Protein AF-A0A527ZIJ2-F1 (afdb_monomer_lite)

pLDDT: mean 79.61, std 9.66, range [43.69, 95.69]

Secondary structure (DSSP, 8-state):
--HHHHHHHHHHHHHHHHH--SHHHHHHHHHHHHHHHHHTT--EEEEEEEETTEEEEEEEE-TTSS-HHHHHHHHHHHHHHHHHHHHHHHHHHHHHHHHHHT-EEEEEEEE-SS---PPPHHHHS-TTS-SEEEEEEEE---SSTT--S-HHHHHHHHHHHHHHHHHHHHTT--

Structure (mmCIF, N/CA/C/O backbone):
data_AF-A0A527ZIJ2-F1
#
_entry.id   AF-A0A527ZIJ2-F1
#
loop_
_atom_site.group_PDB
_atom_site.id
_atom_site.type_symbol
_atom_site.label_atom_id
_atom_site.label_alt_id
_atom_site.label_comp_id
_atom_site.label_asym_id
_atom_site.label_entity_id
_atom_site.label_seq_id
_atom_site.pdbx_PDB_ins_code
_atom_site.Cartn_x
_atom_site.Cartn_y
_atom_site.Cartn_z
_atom_site.occupancy
_atom_site.B_iso_or_equiv
_atom_site.auth_seq_id
_atom_site.auth_comp_id
_atom_site.auth_asym_id
_atom_site.auth_atom_id
_atom_site.pdbx_PDB_model_num
ATOM 1 N N . MET A 1 1 ? 15.509 -16.795 1.815 1.00 54.50 1 MET A N 1
ATOM 2 C CA . MET A 1 1 ? 14.423 -15.844 1.490 1.00 54.50 1 MET A CA 1
ATOM 3 C C . MET A 1 1 ? 13.131 -16.647 1.429 1.00 54.50 1 MET A C 1
ATOM 5 O O . MET A 1 1 ? 13.123 -17.661 0.745 1.00 54.50 1 MET A O 1
ATOM 9 N N . ARG A 1 2 ? 12.112 -16.315 2.232 1.00 75.00 2 ARG A N 1
ATOM 10 C CA . ARG A 1 2 ? 10.859 -17.092 2.302 1.00 75.00 2 ARG A CA 1
ATOM 11 C C . ARG A 1 2 ? 9.995 -16.796 1.076 1.00 75.00 2 ARG A C 1
ATOM 13 O O . ARG A 1 2 ? 9.723 -15.630 0.799 1.00 75.00 2 ARG A O 1
ATOM 20 N N . TRP A 1 3 ? 9.566 -17.838 0.371 1.00 78.69 3 TRP A N 1
ATOM 21 C CA . TRP A 1 3 ? 8.738 -17.728 -0.834 1.00 78.69 3 TRP A CA 1
ATOM 22 C C . TRP A 1 3 ? 7.401 -17.017 -0.571 1.00 78.69 3 TRP A C 1
ATOM 24 O O . TRP A 1 3 ? 6.990 -16.200 -1.388 1.00 78.69 3 TRP A O 1
ATOM 34 N N . ASP A 1 4 ? 6.809 -17.192 0.615 1.00 85.69 4 ASP A N 1
ATOM 35 C CA . ASP A 1 4 ? 5.578 -16.494 1.028 1.00 85.69 4 ASP A CA 1
ATOM 36 C C . ASP A 1 4 ? 5.740 -14.967 1.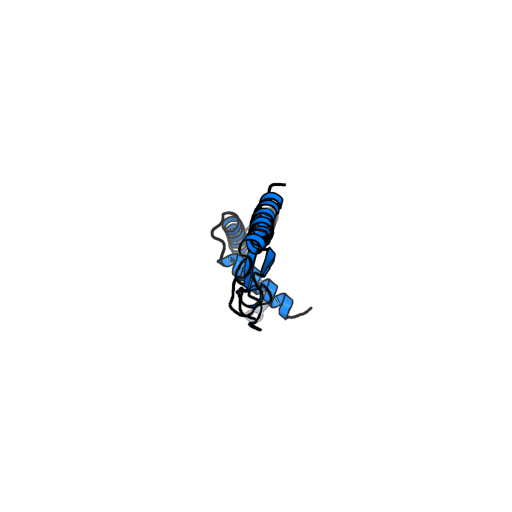052 1.00 85.69 4 ASP A C 1
ATOM 38 O O . ASP A 1 4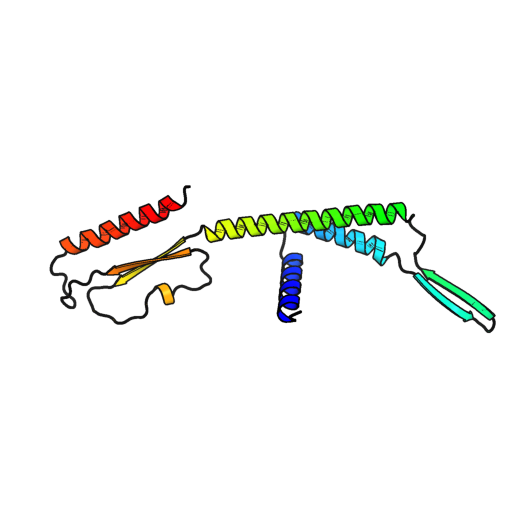 ? 4.813 -14.220 0.750 1.00 85.69 4 ASP A O 1
ATOM 42 N N . THR A 1 5 ? 6.930 -14.481 1.418 1.00 81.44 5 THR A N 1
ATOM 43 C CA . THR A 1 5 ? 7.216 -13.043 1.464 1.00 81.44 5 THR A CA 1
ATOM 44 C C . THR A 1 5 ? 7.318 -12.470 0.056 1.00 81.44 5 THR A C 1
ATOM 46 O O . THR A 1 5 ? 6.840 -11.369 -0.195 1.00 81.44 5 THR A O 1
ATOM 49 N N . VAL A 1 6 ? 7.910 -13.223 -0.871 1.00 81.38 6 VAL A N 1
ATOM 50 C CA . VAL A 1 6 ? 8.038 -12.813 -2.273 1.00 81.38 6 VAL A CA 1
ATOM 51 C C . VAL A 1 6 ? 6.670 -12.797 -2.950 1.00 81.38 6 VAL A C 1
ATOM 53 O O . VAL A 1 6 ? 6.336 -11.807 -3.594 1.00 81.38 6 VAL A O 1
ATOM 56 N N . ASP A 1 7 ? 5.850 -13.830 -2.740 1.00 85.06 7 ASP A N 1
ATOM 57 C CA . ASP A 1 7 ? 4.486 -13.889 -3.275 1.00 85.06 7 ASP A CA 1
ATOM 58 C C . ASP A 1 7 ? 3.612 -12.750 -2.734 1.00 85.06 7 ASP A C 1
ATOM 60 O O . ASP A 1 7 ? 2.970 -12.034 -3.503 1.00 85.06 7 ASP A O 1
ATOM 64 N N . PHE A 1 8 ? 3.670 -12.486 -1.424 1.00 84.44 8 PHE A N 1
ATOM 65 C CA . PHE A 1 8 ? 2.964 -11.356 -0.822 1.00 84.44 8 PHE A CA 1
ATOM 66 C C . PHE A 1 8 ? 3.390 -10.017 -1.434 1.00 84.44 8 PHE A C 1
ATOM 68 O O . PHE A 1 8 ? 2.534 -9.185 -1.743 1.00 84.44 8 PHE A O 1
ATOM 75 N N . VAL A 1 9 ? 4.693 -9.805 -1.638 1.00 83.25 9 VAL A N 1
ATOM 76 C CA . VAL A 1 9 ? 5.221 -8.575 -2.244 1.00 83.25 9 VAL A CA 1
ATOM 77 C C . VAL A 1 9 ? 4.774 -8.449 -3.699 1.00 83.25 9 VAL A C 1
ATOM 79 O O . VAL A 1 9 ? 4.281 -7.389 -4.076 1.00 83.25 9 VAL A O 1
ATOM 82 N N . ILE A 1 10 ? 4.868 -9.513 -4.501 1.00 83.81 10 ILE A N 1
ATOM 83 C CA . ILE A 1 10 ? 4.453 -9.509 -5.913 1.00 83.81 10 ILE A CA 1
ATOM 84 C C . ILE A 1 10 ? 2.949 -9.276 -6.030 1.00 83.81 10 ILE A C 1
ATOM 86 O O . ILE A 1 10 ? 2.517 -8.422 -6.801 1.00 83.81 10 ILE A O 1
ATOM 90 N N . ARG A 1 11 ? 2.136 -9.986 -5.247 1.00 81.38 11 ARG A N 1
ATOM 91 C CA . ARG A 1 11 ? 0.677 -9.855 -5.274 1.00 81.38 11 ARG A CA 1
ATOM 92 C C . ARG A 1 11 ? 0.224 -8.486 -4.780 1.00 81.38 11 ARG A C 1
ATOM 94 O O . ARG A 1 11 ? -0.693 -7.904 -5.359 1.00 81.38 11 ARG A O 1
ATOM 101 N N . SER A 1 12 ? 0.889 -7.943 -3.761 1.00 77.75 12 SER A N 1
ATOM 102 C CA . SER A 1 12 ? 0.638 -6.582 -3.278 1.00 77.75 12 SER A CA 1
ATOM 103 C C . SER A 1 12 ? 1.052 -5.536 -4.310 1.00 77.75 12 SER A C 1
ATOM 105 O O . SER A 1 12 ? 0.298 -4.597 -4.546 1.00 77.75 12 SER A O 1
ATOM 107 N N . ALA A 1 13 ? 2.195 -5.718 -4.976 1.00 76.06 13 ALA A N 1
ATOM 108 C CA . ALA A 1 13 ? 2.679 -4.825 -6.025 1.00 76.06 13 ALA A CA 1
ATOM 109 C C . ALA A 1 13 ? 1.783 -4.863 -7.271 1.00 76.06 13 ALA A C 1
ATOM 111 O O . ALA A 1 13 ? 1.396 -3.815 -7.781 1.00 76.06 13 ALA A O 1
ATOM 112 N N . ALA A 1 14 ? 1.384 -6.052 -7.725 1.00 75.88 14 ALA A N 1
ATOM 113 C CA . ALA A 1 14 ? 0.463 -6.228 -8.842 1.00 75.88 14 ALA A CA 1
ATOM 114 C C . ALA A 1 14 ? -0.922 -5.663 -8.502 1.00 75.88 14 ALA A C 1
ATOM 116 O O . ALA A 1 14 ? -1.478 -4.866 -9.257 1.00 75.88 14 ALA A O 1
ATOM 117 N N . GLY A 1 15 ? -1.458 -6.001 -7.326 1.00 70.88 15 GLY A N 1
ATOM 118 C CA . GLY A 1 15 ? -2.713 -5.442 -6.834 1.00 70.88 15 GLY A CA 1
ATOM 119 C C . GLY A 1 15 ? -2.662 -3.917 -6.751 1.00 70.88 15 GLY A C 1
ATOM 120 O O . GLY A 1 15 ? -3.607 -3.248 -7.153 1.00 70.88 15 GLY A O 1
ATOM 121 N N . TRP A 1 16 ? -1.548 -3.347 -6.301 1.00 64.94 16 TRP A N 1
ATOM 122 C CA . TRP A 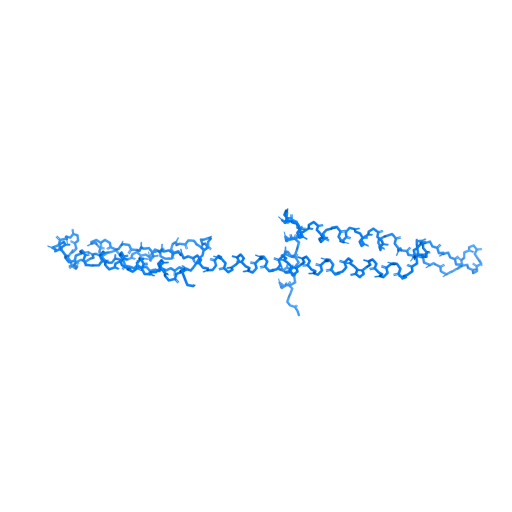1 16 ? -1.328 -1.904 -6.297 1.00 64.94 16 TRP A CA 1
ATOM 123 C C . TRP A 1 16 ? -1.300 -1.312 -7.716 1.00 64.94 16 TRP A C 1
ATOM 125 O O . TRP A 1 16 ? -2.008 -0.337 -7.979 1.00 64.94 16 TRP A O 1
ATOM 135 N N . PHE A 1 17 ? -0.568 -1.940 -8.639 1.00 63.72 17 PHE A N 1
ATOM 136 C CA . PHE A 1 17 ? -0.404 -1.487 -10.022 1.00 63.72 17 PHE A CA 1
ATOM 137 C C . PHE A 1 17 ? -1.733 -1.453 -10.797 1.00 63.72 17 PHE A C 1
ATOM 139 O O . PHE A 1 17 ? -1.970 -0.531 -11.578 1.00 63.72 17 PHE A O 1
ATOM 146 N N . PHE A 1 18 ? -2.629 -2.416 -10.552 1.00 62.69 18 PHE A N 1
ATOM 147 C CA . PHE A 1 18 ? -3.913 -2.514 -11.258 1.00 62.69 18 PHE A CA 1
ATOM 148 C C . PHE A 1 18 ? -5.104 -1.866 -10.527 1.00 62.69 18 PHE A C 1
ATOM 150 O O . PHE A 1 18 ? -6.126 -1.608 -11.161 1.00 62.69 18 PHE A O 1
ATOM 157 N N . ARG A 1 19 ? -5.009 -1.571 -9.219 1.00 59.72 19 ARG A N 1
ATOM 158 C CA . ARG A 1 19 ? -6.140 -1.050 -8.416 1.00 59.72 19 ARG A CA 1
ATOM 159 C C . ARG A 1 19 ? -6.224 0.478 -8.350 1.00 59.72 19 ARG A C 1
ATOM 161 O O . ARG A 1 19 ? -7.294 1.013 -8.065 1.00 59.72 19 ARG A O 1
ATOM 168 N N . ALA A 1 20 ? -5.128 1.202 -8.569 1.00 54.00 20 ALA A N 1
ATOM 169 C CA . ALA A 1 20 ? -5.095 2.647 -8.345 1.00 54.00 20 ALA A CA 1
ATOM 170 C C . ALA A 1 20 ? -5.583 3.452 -9.569 1.00 54.00 20 ALA A C 1
ATOM 172 O O . ALA A 1 20 ? -4.955 3.435 -10.625 1.00 54.00 20 ALA A O 1
ATOM 173 N N . ARG A 1 21 ? -6.671 4.217 -9.395 1.00 60.44 21 ARG A N 1
ATOM 174 C CA . ARG A 1 21 ? -7.188 5.239 -10.338 1.00 60.44 21 ARG A CA 1
ATOM 175 C C . ARG A 1 21 ? -6.565 6.634 -10.138 1.00 60.44 21 ARG A C 1
ATOM 177 O O . ARG A 1 21 ? -7.037 7.605 -10.720 1.00 60.44 21 ARG A O 1
ATOM 184 N N . ASN A 1 22 ? -5.541 6.738 -9.300 1.00 70.38 22 ASN A N 1
ATOM 185 C CA . ASN A 1 22 ? -4.991 8.009 -8.840 1.00 70.38 22 ASN A CA 1
ATOM 186 C C . ASN A 1 22 ? -3.843 8.499 -9.739 1.00 70.38 22 ASN A C 1
ATOM 188 O O . ASN A 1 22 ? -3.255 7.722 -10.488 1.00 70.38 22 ASN A O 1
ATOM 192 N N . ALA A 1 23 ? -3.497 9.784 -9.649 1.00 75.75 23 ALA A N 1
ATOM 193 C CA . ALA A 1 23 ? -2.455 10.395 -10.477 1.00 75.75 23 ALA A CA 1
ATOM 194 C C . ALA A 1 23 ? -1.088 9.688 -10.353 1.00 75.75 23 ALA A C 1
ATOM 196 O O . ALA A 1 23 ? -0.379 9.557 -11.351 1.00 75.75 23 ALA A O 1
ATOM 197 N N . GLU A 1 24 ? -0.736 9.161 -9.173 1.00 83.12 24 GLU A N 1
ATOM 198 C CA . GLU A 1 24 ? 0.538 8.464 -8.971 1.00 83.12 24 GLU A CA 1
ATOM 199 C C . GLU A 1 24 ? 0.684 7.191 -9.824 1.00 83.12 24 GLU A C 1
ATOM 201 O O . GLU A 1 24 ? 1.767 6.917 -10.342 1.00 83.12 24 GLU A O 1
ATOM 206 N N . SER A 1 25 ? -0.400 6.436 -10.038 1.00 80.75 25 SER A N 1
ATOM 207 C CA . SER A 1 25 ? -0.343 5.213 -10.845 1.00 80.75 25 SER A CA 1
ATOM 208 C C . SER A 1 25 ? -0.258 5.524 -12.335 1.00 80.75 25 SER A C 1
ATOM 210 O O . SER A 1 25 ? 0.412 4.799 -13.067 1.00 80.75 25 SER A O 1
ATOM 212 N N . TRP A 1 26 ? -0.866 6.622 -12.793 1.00 85.19 26 TRP A N 1
ATOM 213 C CA . TRP A 1 26 ? -0.722 7.097 -14.171 1.00 85.19 26 TRP A CA 1
ATOM 214 C C . TRP A 1 26 ? 0.717 7.497 -14.493 1.00 85.19 26 TRP A C 1
ATOM 216 O O . TRP A 1 26 ? 1.233 7.092 -15.533 1.00 85.19 26 TRP A O 1
ATOM 226 N N . ILE A 1 27 ? 1.385 8.219 -13.588 1.00 88.31 27 ILE A N 1
ATOM 227 C CA . ILE A 1 27 ? 2.794 8.608 -13.751 1.00 88.31 27 ILE A CA 1
ATOM 228 C C . ILE A 1 27 ? 3.688 7.365 -13.809 1.00 88.31 27 ILE A C 1
ATOM 230 O O . ILE A 1 27 ? 4.510 7.241 -14.717 1.00 88.31 27 ILE A O 1
ATOM 234 N N . PHE A 1 28 ? 3.491 6.415 -12.889 1.00 89.12 28 PHE A N 1
ATOM 235 C CA . PHE A 1 28 ? 4.257 5.169 -12.866 1.00 89.12 28 PHE A CA 1
ATOM 236 C C . PHE A 1 28 ? 4.061 4.357 -14.156 1.00 89.12 28 PHE A C 1
ATOM 238 O O . PHE A 1 28 ? 5.029 3.947 -14.792 1.00 89.12 28 PHE A O 1
ATOM 245 N N . ARG A 1 29 ? 2.809 4.168 -14.591 1.00 86.69 29 ARG A N 1
ATOM 246 C CA . ARG A 1 29 ? 2.480 3.417 -15.815 1.00 86.69 29 ARG A CA 1
ATOM 247 C C . ARG A 1 29 ? 3.011 4.101 -17.070 1.00 86.69 29 ARG A C 1
ATOM 249 O O . ARG A 1 29 ? 3.495 3.410 -17.959 1.00 86.69 29 ARG A O 1
ATOM 256 N N . GLY A 1 30 ? 2.954 5.431 -17.128 1.00 89.88 30 GLY A N 1
ATOM 257 C CA . GLY A 1 30 ? 3.542 6.214 -18.213 1.00 89.88 30 GLY A CA 1
ATOM 258 C C . GLY A 1 30 ? 5.054 6.014 -18.304 1.00 89.88 30 GLY A C 1
ATOM 259 O O . GLY A 1 30 ? 5.560 5.696 -19.375 1.00 89.88 30 GLY A O 1
ATOM 260 N N . ALA A 1 31 ? 5.763 6.102 -17.175 1.00 91.25 31 ALA A N 1
ATOM 261 C CA . ALA A 1 31 ? 7.206 5.868 -17.126 1.00 91.25 31 ALA A CA 1
ATOM 262 C C . ALA A 1 31 ? 7.580 4.434 -17.547 1.00 91.25 31 ALA A C 1
ATOM 264 O O . ALA A 1 31 ? 8.506 4.244 -18.334 1.00 91.25 31 ALA A O 1
ATOM 265 N N . VAL A 1 32 ? 6.825 3.427 -17.092 1.00 90.62 32 VAL A N 1
ATOM 266 C CA . VAL A 1 32 ? 7.016 2.029 -17.514 1.00 90.62 32 VAL A CA 1
ATOM 267 C C . VAL A 1 32 ? 6.772 1.863 -19.015 1.00 90.62 32 VAL A C 1
ATOM 269 O O . VAL A 1 32 ? 7.578 1.232 -19.692 1.00 90.62 32 VAL A O 1
ATOM 272 N N . ALA A 1 33 ? 5.700 2.443 -19.560 1.00 90.00 33 ALA A N 1
ATOM 273 C CA . ALA A 1 33 ? 5.395 2.355 -20.987 1.00 90.00 33 ALA A CA 1
ATOM 274 C C . ALA A 1 33 ? 6.496 2.989 -21.852 1.00 90.00 33 ALA A C 1
ATOM 276 O O . ALA A 1 33 ? 6.892 2.404 -22.857 1.00 90.00 33 ALA A O 1
ATOM 277 N N . VAL A 1 34 ? 7.031 4.142 -21.435 1.00 89.25 34 VAL A N 1
ATOM 278 C CA . VAL A 1 34 ? 8.157 4.805 -22.111 1.00 89.25 34 VAL A CA 1
ATOM 279 C C . VAL A 1 34 ? 9.417 3.940 -22.059 1.00 89.25 34 VAL A C 1
ATOM 281 O O . VAL A 1 34 ? 10.070 3.758 -23.084 1.00 89.25 34 VAL A O 1
ATOM 284 N N . LEU A 1 35 ? 9.738 3.348 -20.904 1.00 88.50 35 LEU A N 1
ATOM 285 C CA . LEU A 1 35 ? 10.886 2.444 -20.779 1.00 88.50 35 LEU A CA 1
ATOM 286 C C . LEU A 1 35 ? 10.738 1.196 -21.652 1.00 88.50 35 LEU A C 1
ATOM 288 O O . LEU A 1 35 ? 11.704 0.799 -22.296 1.00 88.50 35 LEU A O 1
ATOM 292 N N . ILE A 1 36 ? 9.544 0.604 -21.715 1.00 85.94 36 ILE A N 1
ATOM 293 C CA . ILE A 1 36 ? 9.266 -0.536 -22.597 1.00 85.94 36 ILE A CA 1
ATOM 294 C C . ILE A 1 36 ? 9.394 -0.119 -24.063 1.00 85.94 36 ILE A C 1
ATOM 296 O O . ILE A 1 36 ? 9.991 -0.851 -24.840 1.00 85.94 36 ILE A O 1
ATOM 300 N N . ALA A 1 37 ? 8.876 1.045 -24.454 1.00 83.81 37 ALA A N 1
ATOM 301 C CA . ALA A 1 37 ? 8.975 1.513 -25.834 1.00 83.81 37 ALA A CA 1
ATOM 302 C C . ALA A 1 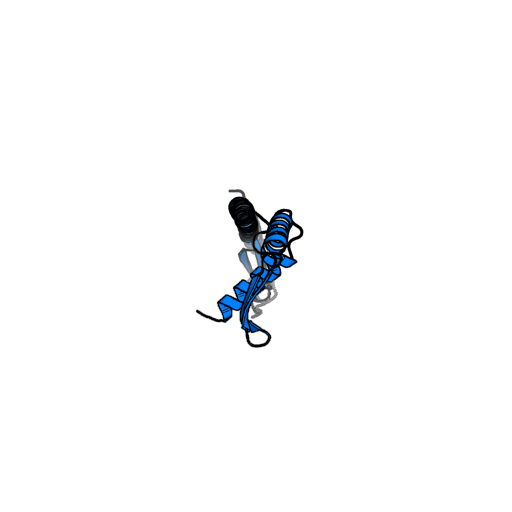37 ? 10.432 1.740 -26.260 1.00 83.81 37 ALA A C 1
ATOM 304 O O . ALA A 1 37 ? 10.803 1.405 -27.379 1.00 83.81 37 ALA A O 1
ATOM 305 N N . ILE A 1 38 ? 11.260 2.278 -25.365 1.00 79.94 38 ILE A N 1
ATOM 306 C CA . ILE A 1 38 ? 12.646 2.642 -25.665 1.00 79.94 38 ILE A CA 1
ATOM 307 C C . ILE A 1 38 ? 13.593 1.437 -25.561 1.00 79.94 38 ILE A C 1
ATOM 309 O O . ILE A 1 38 ? 14.397 1.222 -26.461 1.00 79.94 38 ILE A O 1
ATOM 313 N N . HIS A 1 39 ? 13.495 0.625 -24.503 1.00 79.38 39 HIS A N 1
ATOM 314 C CA . HIS A 1 39 ? 14.363 -0.548 -24.308 1.00 79.38 39 HIS A CA 1
ATOM 315 C C . HIS A 1 39 ? 13.826 -1.809 -24.983 1.00 79.38 39 HIS A C 1
ATOM 317 O O . HIS A 1 39 ? 14.597 -2.619 -25.484 1.00 79.38 39 HIS A O 1
ATOM 323 N N . GLY A 1 40 ? 12.505 -1.976 -25.053 1.00 70.25 40 GLY A N 1
ATOM 324 C CA . GLY A 1 40 ? 11.876 -3.086 -25.776 1.00 70.25 40 GLY A CA 1
ATOM 325 C C . GLY A 1 40 ? 12.045 -2.976 -27.290 1.00 70.25 40 GLY A C 1
ATOM 326 O O . GLY A 1 40 ? 12.020 -3.991 -27.979 1.00 70.25 40 GLY A O 1
ATOM 327 N N . ALA A 1 41 ? 12.288 -1.765 -27.801 1.00 63.66 41 ALA A N 1
ATOM 328 C CA . ALA A 1 41 ? 12.713 -1.522 -29.172 1.00 63.66 41 ALA A CA 1
ATOM 329 C C . ALA A 1 41 ? 14.233 -1.360 -29.302 1.00 63.66 41 ALA A C 1
ATOM 331 O O . ALA A 1 41 ? 14.657 -0.832 -30.318 1.00 63.66 41 ALA A O 1
ATOM 332 N N . ASN A 1 42 ? 15.055 -1.777 -28.329 1.00 63.88 42 ASN A N 1
ATOM 333 C CA . ASN A 1 42 ? 16.524 -1.732 -28.386 1.00 63.88 42 ASN A CA 1
ATOM 334 C C . ASN A 1 42 ? 17.116 -3.128 -28.131 1.00 63.88 42 ASN A C 1
ATOM 336 O O . ASN A 1 42 ? 17.768 -3.377 -27.118 1.00 63.88 42 ASN A O 1
ATOM 340 N N . TRP A 1 43 ? 16.834 -4.065 -29.035 1.00 68.56 43 TRP A N 1
ATOM 341 C CA . TRP A 1 43 ? 17.375 -5.423 -29.002 1.00 68.56 43 TRP A CA 1
ATOM 342 C C . TRP A 1 43 ? 18.336 -5.626 -30.169 1.00 68.56 43 TRP A C 1
ATOM 344 O O . TRP A 1 43 ? 18.143 -5.069 -31.248 1.00 68.56 43 TRP A O 1
ATOM 354 N N . ALA A 1 44 ? 19.369 -6.437 -29.958 1.00 67.69 44 ALA A N 1
ATOM 355 C CA . ALA A 1 44 ? 20.291 -6.853 -31.003 1.00 67.69 44 ALA A CA 1
ATOM 356 C C . ALA A 1 44 ? 20.588 -8.342 -30.865 1.00 67.69 44 ALA A C 1
ATOM 358 O O . ALA A 1 44 ? 20.966 -8.813 -29.794 1.00 67.69 44 ALA A O 1
ATOM 359 N N . PHE A 1 45 ? 20.420 -9.069 -31.964 1.00 70.56 45 PHE A N 1
ATOM 360 C CA . PHE A 1 45 ? 20.929 -10.421 -32.122 1.00 70.56 45 PHE A CA 1
ATOM 361 C C . PHE A 1 45 ? 22.135 -10.356 -33.046 1.00 70.56 45 PHE A C 1
ATOM 363 O O . PHE A 1 45 ? 22.014 -9.924 -34.193 1.00 70.56 45 PHE A O 1
ATOM 370 N N . SER A 1 46 ? 23.287 -10.797 -32.549 1.00 75.12 46 SER A N 1
ATOM 371 C CA . SER A 1 46 ? 24.465 -11.027 -33.372 1.00 75.12 46 SER A CA 1
ATOM 372 C C . SER A 1 46 ? 24.704 -12.526 -33.498 1.00 75.12 46 SER A C 1
ATOM 374 O O . SER A 1 46 ? 24.710 -13.275 -32.519 1.00 75.12 46 SER A O 1
ATOM 376 N N . TYR A 1 47 ? 24.874 -12.974 -34.734 1.00 82.00 47 TYR A N 1
ATOM 377 C CA . TYR A 1 47 ? 25.340 -14.311 -35.049 1.00 82.00 47 TYR A CA 1
ATOM 378 C C . TYR A 1 47 ? 26.679 -14.197 -35.767 1.00 82.00 47 TYR A C 1
ATOM 380 O O . TYR A 1 47 ? 26.797 -13.487 -36.766 1.00 82.00 47 TYR A O 1
ATOM 388 N N . SER A 1 48 ? 27.681 -14.910 -35.257 1.00 80.88 48 SER A N 1
ATOM 389 C CA . SER A 1 48 ? 28.991 -15.053 -35.888 1.00 80.88 48 SER A CA 1
ATOM 390 C C . SER A 1 48 ? 29.225 -16.530 -36.163 1.00 80.88 48 SER A C 1
ATOM 392 O O . SER A 1 48 ? 29.234 -17.348 -35.240 1.00 80.88 48 SER A O 1
ATOM 394 N N . GLY A 1 49 ? 29.353 -16.884 -37.438 1.00 85.19 49 GLY A N 1
ATOM 395 C CA . GLY A 1 49 ? 29.482 -18.272 -37.860 1.00 85.19 49 GLY A CA 1
ATOM 396 C C . GLY A 1 49 ? 29.625 -18.418 -39.374 1.00 85.19 49 GLY A C 1
ATOM 397 O O . GLY A 1 49 ? 29.639 -17.426 -40.103 1.00 85.19 49 GLY A O 1
ATOM 398 N N . PRO A 1 50 ? 29.775 -19.650 -39.881 1.00 82.75 50 PRO A N 1
ATOM 399 C CA . PRO A 1 50 ? 29.852 -19.888 -41.313 1.00 82.75 50 PRO A CA 1
ATOM 400 C C . PRO A 1 50 ? 28.485 -19.640 -41.964 1.00 82.75 50 PRO A C 1
ATOM 402 O O . PRO A 1 50 ? 27.530 -20.378 -41.734 1.00 82.75 50 PRO A O 1
ATOM 405 N N . ILE A 1 51 ? 28.402 -18.618 -42.812 1.00 81.62 51 ILE A N 1
ATOM 406 C CA . ILE A 1 51 ? 27.228 -18.300 -43.625 1.00 81.62 51 ILE A CA 1
ATOM 407 C C . ILE A 1 51 ? 27.586 -18.675 -45.061 1.00 81.62 51 ILE A C 1
ATOM 409 O O . ILE A 1 51 ? 28.546 -18.147 -45.620 1.00 81.62 51 ILE A O 1
ATOM 413 N N . TRP A 1 52 ? 26.865 -19.638 -45.639 1.00 85.06 52 TRP A N 1
ATOM 414 C CA . TRP A 1 52 ? 27.158 -20.179 -46.978 1.00 85.06 52 TRP A CA 1
ATOM 415 C C . TRP A 1 52 ? 28.600 -20.705 -47.141 1.00 85.06 52 TRP A C 1
ATOM 417 O O . TRP A 1 52 ? 29.172 -20.649 -48.224 1.00 85.06 52 TRP A O 1
ATOM 427 N N . GLY A 1 53 ? 29.200 -21.220 -46.060 1.00 81.94 53 GLY A N 1
ATOM 428 C CA . GLY A 1 53 ? 30.560 -21.778 -46.070 1.00 81.94 53 GLY A CA 1
ATOM 429 C C . GLY A 1 53 ? 31.687 -20.752 -45.901 1.00 81.94 53 GLY A C 1
ATOM 430 O O . GLY A 1 53 ? 32.844 -21.146 -45.778 1.00 81.94 53 GLY A O 1
ATOM 431 N N . THR A 1 54 ? 31.368 -19.460 -45.823 1.00 85.50 54 THR A N 1
ATOM 432 C CA . THR A 1 54 ? 32.320 -18.381 -45.517 1.00 85.50 54 THR A CA 1
ATOM 433 C C . THR A 1 54 ? 32.111 -17.838 -44.104 1.00 85.50 54 THR A C 1
ATOM 435 O O . THR A 1 54 ? 30.961 -17.728 -43.675 1.00 85.50 54 THR A O 1
ATOM 438 N N . PRO A 1 55 ? 33.174 -17.470 -43.364 1.00 86.00 55 PRO A N 1
ATOM 439 C CA . PRO A 1 55 ? 33.022 -16.738 -42.111 1.00 86.00 55 PRO A CA 1
ATOM 440 C C . PRO A 1 55 ? 32.246 -15.443 -42.359 1.00 86.00 55 PRO A C 1
ATOM 442 O O . PRO A 1 55 ? 32.645 -14.635 -43.197 1.00 86.00 55 PRO A O 1
ATOM 445 N N . GLY A 1 56 ? 31.138 -15.258 -41.650 1.00 82.44 56 GLY A N 1
ATOM 446 C CA . GLY A 1 56 ? 30.307 -14.072 -41.773 1.00 82.44 56 GLY A CA 1
ATOM 447 C C . GLY A 1 56 ? 29.638 -13.719 -40.454 1.00 82.44 56 GLY A C 1
ATOM 448 O O . GLY A 1 56 ? 29.446 -14.565 -39.578 1.00 82.44 56 GLY A O 1
ATOM 449 N N . THR A 1 57 ? 29.288 -12.447 -40.317 1.00 86.25 57 THR A N 1
ATOM 450 C CA . THR A 1 57 ? 28.518 -11.934 -39.188 1.00 86.25 57 THR A CA 1
ATOM 451 C C . THR A 1 57 ? 27.197 -11.379 -39.696 1.00 86.25 57 THR A C 1
ATOM 453 O O . THR A 1 57 ? 27.144 -10.702 -40.722 1.00 86.25 57 THR A O 1
ATOM 456 N N . VAL A 1 58 ? 26.115 -11.693 -38.989 1.00 79.62 58 VAL A N 1
ATOM 457 C CA . VAL A 1 58 ? 24.799 -11.092 -39.211 1.00 79.62 58 VAL A CA 1
ATOM 458 C C . VAL A 1 58 ? 24.355 -10.478 -37.902 1.00 79.62 58 VAL A C 1
ATOM 460 O O . VAL A 1 58 ? 24.243 -11.165 -36.887 1.00 79.62 58 VAL A O 1
ATOM 463 N N . GLU A 1 59 ? 24.102 -9.177 -37.945 1.00 77.56 59 GLU A N 1
ATOM 464 C CA . GLU A 1 59 ? 23.543 -8.417 -36.839 1.00 77.56 59 GLU A CA 1
ATOM 465 C C . GLU A 1 59 ? 22.152 -7.942 -37.247 1.00 77.56 59 GLU A C 1
ATOM 467 O O . GLU A 1 59 ? 21.983 -7.257 -38.255 1.00 77.56 59 GLU A O 1
ATOM 472 N N . ILE A 1 60 ? 21.141 -8.354 -36.484 1.00 72.19 60 ILE A N 1
ATOM 473 C CA . ILE A 1 60 ? 19.762 -7.902 -36.653 1.00 72.19 60 ILE A CA 1
ATOM 474 C C . ILE A 1 60 ? 19.339 -7.295 -35.331 1.00 72.19 60 ILE A C 1
ATOM 476 O O . ILE A 1 60 ? 19.241 -7.977 -34.309 1.00 72.19 60 ILE A O 1
ATOM 480 N N . GLY A 1 61 ? 19.090 -5.998 -35.355 1.00 70.50 61 GLY A N 1
ATOM 481 C CA . GLY A 1 61 ? 18.695 -5.271 -34.175 1.00 70.50 61 GLY A CA 1
ATOM 482 C C . GLY A 1 61 ? 18.383 -3.824 -34.475 1.00 70.50 61 GLY A C 1
ATOM 483 O O . GLY A 1 61 ? 18.623 -3.312 -35.564 1.00 70.50 61 GLY A O 1
ATOM 484 N N . THR A 1 62 ? 17.849 -3.175 -33.463 1.00 69.00 62 THR A N 1
ATOM 485 C CA . THR A 1 62 ? 17.567 -1.740 -33.418 1.00 69.00 62 THR A CA 1
ATOM 486 C C . THR A 1 62 ? 18.630 -0.976 -32.618 1.00 69.00 62 THR A C 1
ATOM 488 O O . THR A 1 62 ? 18.517 0.238 -32.416 1.00 69.00 62 THR A O 1
ATOM 491 N N . ALA A 1 63 ? 19.678 -1.676 -32.168 1.00 64.19 63 ALA A N 1
ATOM 492 C CA . ALA A 1 63 ? 20.814 -1.091 -31.470 1.00 64.19 63 ALA A CA 1
ATOM 493 C C . ALA A 1 63 ? 21.539 -0.064 -32.350 1.00 64.19 63 ALA A C 1
ATOM 495 O O . ALA A 1 63 ? 21.826 -0.316 -33.517 1.00 64.19 63 ALA A O 1
ATOM 496 N N . GLY A 1 64 ? 21.812 1.113 -31.780 1.00 64.06 64 GLY A N 1
ATOM 497 C CA . GLY A 1 64 ? 22.479 2.229 -32.463 1.00 64.06 64 GLY A CA 1
ATOM 498 C C . GLY A 1 64 ? 21.545 3.282 -33.074 1.00 64.06 64 GLY A C 1
ATOM 499 O O . GLY A 1 64 ? 22.032 4.289 -33.582 1.00 64.06 64 GLY A O 1
ATOM 500 N N . THR A 1 65 ? 20.217 3.113 -32.996 1.00 70.06 65 THR A N 1
ATOM 501 C CA . THR A 1 65 ? 19.253 4.092 -33.552 1.00 70.06 65 THR A CA 1
ATOM 502 C C . THR A 1 65 ? 19.131 5.369 -32.704 1.00 70.06 65 THR A C 1
ATOM 504 O O . THR A 1 65 ? 18.773 6.428 -33.215 1.00 70.06 65 THR A O 1
ATOM 507 N N . ILE A 1 66 ? 19.423 5.287 -31.400 1.00 73.06 66 ILE A N 1
ATOM 508 C CA . ILE A 1 66 ? 19.332 6.400 -30.444 1.00 73.06 66 ILE A CA 1
ATOM 509 C C . ILE A 1 66 ? 20.702 6.579 -29.777 1.00 73.06 66 ILE A C 1
ATOM 511 O O . ILE A 1 66 ? 21.235 5.597 -29.265 1.00 73.06 66 ILE A O 1
ATOM 515 N N . PRO A 1 67 ? 21.264 7.803 -29.723 1.00 83.62 67 PRO A N 1
ATOM 516 C CA . PRO A 1 67 ? 22.499 8.066 -28.989 1.00 83.62 67 PRO A CA 1
ATOM 517 C C . PRO A 1 67 ? 22.399 7.655 -27.513 1.00 83.62 67 PRO A C 1
ATOM 519 O O . PRO A 1 67 ? 21.464 8.061 -26.816 1.00 83.62 67 PRO A O 1
ATOM 522 N N . ASP A 1 68 ? 23.402 6.930 -27.013 1.00 82.62 68 ASP A N 1
ATOM 523 C CA . ASP A 1 68 ? 23.407 6.364 -25.654 1.00 82.62 68 ASP A CA 1
ATOM 524 C C . ASP A 1 68 ? 23.165 7.405 -24.553 1.00 82.62 68 ASP A C 1
ATOM 526 O O . ASP A 1 68 ? 22.475 7.132 -23.571 1.00 82.62 68 ASP A O 1
ATOM 530 N N . GLY A 1 69 ? 23.675 8.630 -24.718 1.00 85.25 69 GLY A N 1
ATOM 531 C CA . GLY A 1 69 ? 23.452 9.710 -23.752 1.00 85.25 69 GLY A CA 1
ATOM 532 C C . GLY A 1 69 ? 21.971 10.077 -23.589 1.00 85.25 69 GLY A C 1
ATOM 533 O O . GLY A 1 69 ? 21.509 10.315 -22.472 1.00 85.25 69 GLY A O 1
ATOM 534 N N . ILE A 1 70 ? 21.205 10.066 -24.684 1.00 84.81 70 ILE A N 1
ATOM 535 C CA . ILE A 1 70 ? 19.758 10.326 -24.664 1.00 84.81 70 ILE A CA 1
ATOM 536 C C . ILE A 1 70 ? 19.033 9.141 -24.025 1.00 84.81 70 ILE A C 1
ATOM 538 O O . ILE A 1 70 ? 18.163 9.340 -23.175 1.00 84.81 70 ILE A O 1
ATOM 542 N N . LEU A 1 71 ? 19.430 7.915 -24.381 1.00 86.88 71 LEU A N 1
ATOM 543 C CA . LEU A 1 71 ? 18.873 6.683 -23.823 1.00 86.88 71 LEU A CA 1
ATOM 544 C C . LEU A 1 71 ? 18.996 6.654 -22.291 1.00 86.88 71 LEU A C 1
ATOM 546 O O . LEU A 1 71 ? 18.006 6.448 -21.583 1.00 86.88 71 LEU A O 1
ATOM 550 N N . TRP A 1 72 ? 20.196 6.917 -21.770 1.00 88.06 72 TRP A N 1
ATOM 551 C CA . TRP A 1 72 ? 20.455 6.971 -20.331 1.00 88.06 72 TRP A CA 1
ATOM 552 C C . TRP A 1 72 ? 19.745 8.139 -19.650 1.00 88.06 72 TRP A C 1
ATOM 554 O O . TRP A 1 72 ? 19.191 7.957 -18.565 1.00 88.06 72 TRP A O 1
ATOM 564 N N . GLY A 1 73 ? 19.688 9.308 -20.296 1.00 92.81 73 GLY A N 1
ATOM 565 C CA . GLY A 1 73 ? 18.961 10.469 -19.784 1.00 92.81 73 GLY A CA 1
ATOM 566 C C . GLY A 1 73 ? 17.472 10.180 -19.579 1.00 92.81 73 GLY A C 1
ATOM 567 O O . GLY A 1 73 ? 16.944 10.374 -18.483 1.00 92.81 73 GLY A O 1
ATOM 568 N N . VAL A 1 74 ? 16.801 9.637 -20.600 1.00 90.94 74 VAL A N 1
ATOM 569 C CA . VAL A 1 74 ? 15.377 9.273 -20.508 1.00 90.94 74 VAL A CA 1
ATOM 570 C C . VAL A 1 74 ? 15.157 8.151 -19.495 1.00 90.94 74 VAL A C 1
ATOM 572 O O . VAL A 1 74 ? 14.207 8.208 -18.710 1.00 90.94 74 VAL A O 1
ATOM 575 N N . THR A 1 75 ? 16.057 7.165 -19.457 1.00 91.75 75 THR A N 1
ATOM 576 C CA . THR A 1 75 ? 16.001 6.076 -18.473 1.00 91.75 75 THR A CA 1
ATOM 577 C C . THR A 1 75 ? 16.064 6.618 -17.049 1.00 91.75 75 THR A C 1
ATOM 579 O O . THR A 1 75 ? 15.261 6.221 -16.204 1.00 91.75 75 THR A O 1
ATOM 582 N N . MET A 1 76 ? 16.958 7.574 -16.788 1.00 95.31 76 MET A N 1
ATOM 583 C CA . MET A 1 76 ? 17.093 8.180 -15.469 1.00 95.31 76 MET A CA 1
ATOM 584 C C . MET A 1 76 ? 15.863 8.979 -15.057 1.00 95.31 76 MET A C 1
ATOM 586 O O . MET A 1 76 ? 15.380 8.818 -13.937 1.00 95.31 76 MET A O 1
ATOM 590 N N . VAL A 1 77 ? 15.307 9.783 -15.964 1.00 95.50 77 VAL A N 1
ATOM 591 C CA . VAL A 1 77 ? 14.071 10.531 -15.696 1.00 95.50 77 VAL A CA 1
ATOM 592 C C . VAL A 1 77 ? 12.917 9.577 -15.384 1.00 95.50 77 VAL A C 1
ATOM 594 O O . VAL A 1 77 ? 12.222 9.763 -14.385 1.00 95.50 77 VAL A O 1
ATOM 597 N N . CYS A 1 78 ? 12.738 8.516 -16.175 1.00 94.00 78 CYS A N 1
ATOM 598 C CA . CYS A 1 78 ? 11.691 7.524 -15.926 1.00 94.00 78 CYS A CA 1
ATOM 599 C C . CYS A 1 78 ? 11.895 6.801 -14.588 1.00 94.00 78 CYS A C 1
ATOM 601 O O . CYS A 1 78 ? 10.933 6.622 -13.843 1.00 94.00 78 CYS A O 1
ATOM 603 N N . ALA A 1 79 ? 13.133 6.438 -14.242 1.00 93.75 79 ALA A N 1
ATOM 604 C CA . ALA A 1 79 ? 13.454 5.832 -12.951 1.00 93.75 79 ALA A CA 1
ATOM 605 C C . ALA A 1 79 ? 13.098 6.757 -11.777 1.00 93.75 79 ALA A C 1
ATOM 607 O O . ALA A 1 79 ? 12.458 6.317 -10.821 1.00 93.75 79 ALA A O 1
ATOM 608 N N . LEU A 1 80 ? 13.428 8.048 -11.869 1.00 95.69 80 LEU A N 1
ATOM 609 C CA . LEU A 1 80 ? 13.076 9.036 -10.847 1.00 95.69 80 LEU A CA 1
ATOM 610 C C . LEU A 1 80 ? 11.558 9.214 -10.715 1.00 95.69 80 LEU A C 1
ATOM 612 O O . LEU A 1 80 ? 11.048 9.258 -9.596 1.00 95.69 80 LEU A O 1
ATOM 616 N N . LEU A 1 81 ? 10.822 9.256 -11.830 1.00 93.12 81 LEU A N 1
ATOM 617 C CA . LEU A 1 81 ? 9.356 9.333 -11.820 1.00 93.12 81 LEU A CA 1
ATOM 618 C C . LEU A 1 81 ? 8.717 8.084 -11.198 1.00 93.12 81 LEU A C 1
ATOM 620 O O . LEU A 1 81 ? 7.762 8.195 -10.425 1.00 93.12 81 LEU A O 1
ATOM 624 N N . MET A 1 82 ? 9.253 6.897 -11.487 1.00 92.19 82 MET A N 1
ATOM 625 C CA . MET A 1 82 ? 8.800 5.645 -10.877 1.00 92.19 82 MET A CA 1
ATOM 626 C C . MET A 1 82 ? 9.048 5.623 -9.365 1.00 92.19 82 MET A C 1
ATOM 628 O O . MET A 1 82 ? 8.146 5.291 -8.599 1.00 92.19 82 MET A O 1
ATOM 632 N N . ILE A 1 83 ? 10.241 6.022 -8.920 1.00 92.69 83 ILE A N 1
ATOM 633 C CA . ILE A 1 83 ? 10.569 6.089 -7.490 1.00 92.69 83 ILE A CA 1
ATOM 634 C C . ILE A 1 83 ? 9.681 7.126 -6.793 1.00 92.69 83 ILE A C 1
ATOM 636 O O . ILE A 1 83 ? 9.072 6.828 -5.766 1.00 92.69 83 ILE A O 1
ATOM 640 N N . GLY A 1 84 ? 9.555 8.328 -7.361 1.00 92.50 84 GLY A N 1
ATOM 641 C CA . GLY A 1 84 ? 8.749 9.403 -6.784 1.00 92.50 84 GLY A CA 1
ATOM 642 C C . GLY A 1 84 ? 7.272 9.029 -6.649 1.00 92.50 84 GLY A C 1
ATOM 643 O O . GLY A 1 84 ? 6.673 9.238 -5.594 1.00 92.50 84 GLY A O 1
ATOM 644 N N . SER A 1 85 ? 6.691 8.409 -7.680 1.00 90.94 85 SER A N 1
ATOM 645 C CA . SER A 1 85 ? 5.302 7.932 -7.640 1.00 90.94 85 SER A CA 1
ATOM 646 C C . SER A 1 85 ? 5.092 6.801 -6.628 1.00 90.94 85 SER A C 1
ATOM 648 O O . SER A 1 85 ? 4.092 6.813 -5.908 1.00 90.94 85 SER A O 1
ATOM 650 N N . ALA A 1 86 ? 6.047 5.877 -6.491 1.00 87.06 86 ALA A N 1
ATOM 651 C CA . ALA A 1 86 ? 5.998 4.829 -5.472 1.00 87.06 86 ALA A CA 1
ATOM 652 C C . ALA A 1 86 ? 6.068 5.404 -4.045 1.00 87.06 86 ALA A C 1
ATOM 654 O O . ALA A 1 86 ? 5.275 5.021 -3.184 1.00 87.06 86 ALA A O 1
ATOM 655 N N . VAL A 1 87 ? 6.957 6.374 -3.796 1.00 90.81 87 VAL A N 1
ATOM 656 C CA . VAL A 1 87 ? 7.066 7.067 -2.498 1.00 90.81 87 VAL A CA 1
ATOM 657 C C . VAL A 1 87 ? 5.792 7.847 -2.174 1.00 90.81 87 VAL A C 1
ATOM 659 O O . VAL A 1 87 ? 5.329 7.824 -1.032 1.00 90.81 87 VAL A O 1
ATOM 662 N N . TRP A 1 88 ? 5.198 8.523 -3.158 1.00 89.75 88 TRP A N 1
ATOM 663 C CA . TRP A 1 88 ? 3.944 9.248 -2.960 1.00 89.75 88 TRP A CA 1
ATOM 664 C C . TRP A 1 88 ? 2.795 8.295 -2.616 1.00 89.75 88 TRP A C 1
ATOM 666 O O . TRP A 1 88 ? 2.064 8.522 -1.649 1.00 89.75 88 TRP A O 1
ATOM 676 N N . ALA A 1 89 ? 2.681 7.184 -3.342 1.00 86.44 89 ALA A N 1
ATOM 677 C CA . ALA A 1 89 ? 1.700 6.151 -3.043 1.00 86.44 89 ALA A CA 1
ATOM 678 C C . ALA A 1 89 ? 1.881 5.566 -1.640 1.00 86.44 89 ALA A C 1
ATOM 680 O O . ALA A 1 89 ? 0.896 5.362 -0.929 1.00 86.44 89 ALA A O 1
ATOM 681 N N . TRP A 1 90 ? 3.133 5.321 -1.247 1.00 84.88 90 TRP A N 1
ATOM 682 C CA . TRP A 1 90 ? 3.471 4.833 0.081 1.00 84.88 90 TRP A CA 1
ATOM 683 C C . TRP A 1 90 ? 3.029 5.818 1.158 1.00 84.88 90 TRP A C 1
ATOM 685 O O . TRP A 1 90 ? 2.317 5.422 2.073 1.00 84.88 90 TRP A O 1
ATOM 695 N N . ARG A 1 91 ? 3.369 7.106 1.019 1.00 88.38 91 ARG A N 1
ATOM 696 C CA . ARG A 1 91 ? 2.927 8.148 1.957 1.00 88.38 91 ARG A CA 1
ATOM 697 C C . ARG A 1 91 ? 1.412 8.196 2.088 1.00 88.38 91 ARG A C 1
ATOM 699 O O . ARG A 1 91 ? 0.907 8.093 3.194 1.00 88.38 91 ARG A O 1
ATOM 706 N N . ARG A 1 92 ? 0.683 8.248 0.970 1.00 86.31 92 ARG A N 1
ATOM 707 C CA . ARG A 1 92 ? -0.788 8.251 0.992 1.00 86.31 92 ARG A CA 1
ATOM 708 C C . ARG A 1 92 ? -1.348 7.016 1.698 1.00 86.31 92 ARG A C 1
ATOM 710 O O . ARG A 1 92 ? -2.342 7.113 2.410 1.00 86.31 92 ARG A O 1
ATOM 717 N N . TYR A 1 93 ? -0.744 5.851 1.471 1.00 83.31 93 TYR A N 1
ATOM 718 C CA . TYR A 1 93 ? -1.145 4.624 2.147 1.00 83.31 93 TYR A CA 1
ATOM 719 C C . TYR A 1 93 ? -0.867 4.690 3.651 1.00 83.31 93 TYR A C 1
ATOM 721 O O . TYR A 1 93 ? -1.749 4.350 4.432 1.00 83.31 93 TYR A O 1
ATOM 729 N N . SER A 1 94 ? 0.315 5.153 4.060 1.00 82.12 94 SER A N 1
ATOM 730 C CA . SER A 1 94 ? 0.662 5.351 5.469 1.00 82.12 94 SER A CA 1
ATOM 731 C C . SER A 1 94 ? -0.283 6.335 6.157 1.00 82.12 94 SER A C 1
ATOM 733 O O . SER A 1 94 ? -0.803 6.008 7.218 1.00 82.12 94 SER A O 1
ATOM 735 N N . ASP A 1 95 ? -0.576 7.472 5.528 1.00 84.31 95 ASP A N 1
ATOM 736 C CA . ASP A 1 95 ? -1.491 8.482 6.065 1.00 84.31 95 ASP A CA 1
ATOM 737 C C . ASP A 1 95 ? -2.911 7.921 6.219 1.00 84.31 95 ASP A C 1
ATOM 739 O O . ASP A 1 95 ? -3.589 8.175 7.214 1.00 84.31 95 ASP A O 1
ATOM 743 N N . GLU A 1 96 ? -3.377 7.125 5.251 1.00 81.50 96 GLU A N 1
ATOM 744 C CA . GLU A 1 96 ? -4.675 6.458 5.350 1.00 81.50 96 GLU A CA 1
ATOM 745 C C . GLU A 1 96 ? -4.679 5.425 6.481 1.00 81.50 96 GLU A C 1
ATOM 747 O O . GLU A 1 96 ? -5.612 5.399 7.277 1.00 81.50 96 GLU A O 1
ATOM 752 N N . GLN A 1 97 ? -3.626 4.616 6.618 1.00 77.25 97 GLN A N 1
ATOM 753 C CA . GLN A 1 97 ? -3.505 3.670 7.731 1.00 77.25 97 GLN A CA 1
ATOM 754 C C . GLN A 1 97 ? -3.477 4.376 9.088 1.00 77.25 97 GLN A C 1
ATOM 756 O O . GLN A 1 97 ? -4.091 3.898 10.039 1.00 77.25 97 GLN A O 1
ATOM 761 N N . GLU A 1 98 ? -2.833 5.537 9.182 1.00 79.12 98 GLU A N 1
ATOM 762 C CA . GLU A 1 98 ? -2.850 6.356 10.391 1.00 79.12 98 GLU A CA 1
ATOM 763 C C . GLU A 1 98 ? -4.253 6.915 10.682 1.00 79.12 98 GLU A C 1
ATOM 765 O O . GLU A 1 98 ? -4.733 6.874 11.814 1.00 79.12 98 GLU A O 1
ATOM 770 N N . ARG A 1 99 ? -4.978 7.386 9.664 1.00 75.25 99 ARG A N 1
ATOM 771 C CA . ARG A 1 99 ? -6.379 7.816 9.830 1.00 75.25 99 ARG A CA 1
ATOM 772 C C . ARG A 1 99 ? -7.276 6.669 10.275 1.00 75.25 99 ARG A C 1
ATOM 774 O O . ARG A 1 99 ? -8.173 6.861 11.094 1.00 75.25 99 ARG A O 1
ATOM 781 N N . LEU A 1 100 ? -7.048 5.481 9.729 1.00 70.38 100 LEU A N 1
ATOM 782 C CA . LEU A 1 100 ? -7.778 4.271 10.074 1.00 70.38 100 LEU A CA 1
ATOM 783 C C . LEU A 1 100 ? -7.445 3.781 11.489 1.00 70.38 100 LEU A C 1
ATOM 785 O O . LEU A 1 100 ? -8.357 3.348 12.190 1.00 70.38 100 LEU A O 1
ATOM 789 N N . SER A 1 101 ? -6.197 3.902 11.948 1.00 69.88 101 SER A N 1
ATOM 790 C CA . SER A 1 101 ? -5.801 3.520 13.311 1.00 69.88 101 SER A CA 1
ATOM 791 C C . SER A 1 101 ? -6.391 4.447 14.381 1.00 69.88 101 SER A C 1
ATOM 793 O O . SER A 1 101 ? -6.703 3.994 15.484 1.00 69.88 101 SER A O 1
ATOM 795 N N . ARG A 1 102 ? -6.637 5.718 14.034 1.00 76.06 102 ARG A N 1
ATOM 796 C CA . ARG A 1 102 ? -7.355 6.689 14.880 1.00 76.06 102 ARG A CA 1
ATOM 797 C C . ARG A 1 102 ? -8.852 6.385 15.027 1.00 76.06 102 ARG A C 1
ATOM 799 O O . ARG A 1 102 ? -9.492 6.918 15.934 1.00 76.06 102 ARG A O 1
ATOM 806 N N . LYS A 1 103 ? -9.446 5.538 14.173 1.00 80.06 103 LYS A N 1
ATOM 807 C CA . LYS A 1 103 ? -10.851 5.127 14.336 1.00 80.06 103 LYS A CA 1
ATOM 808 C C . LYS A 1 103 ? -10.993 4.292 15.606 1.00 80.06 103 LYS A C 1
ATOM 810 O O . LYS A 1 103 ? -10.145 3.456 15.907 1.00 80.06 103 LYS A O 1
ATOM 815 N N . LYS A 1 104 ? -12.076 4.503 16.351 1.00 83.25 104 LYS A N 1
ATOM 816 C CA . LYS A 1 104 ? -12.405 3.750 17.568 1.00 83.25 104 LYS A CA 1
ATOM 817 C C . LYS A 1 104 ? -13.706 2.998 17.347 1.00 83.25 104 LYS A C 1
ATOM 819 O O . LYS A 1 104 ? -14.664 3.564 16.827 1.00 83.25 104 LYS A O 1
ATOM 824 N N . VAL A 1 105 ? -13.730 1.735 17.748 1.00 86.75 105 VAL A N 1
ATOM 825 C CA . VAL A 1 105 ? -14.921 0.887 17.710 1.00 86.75 105 VAL A CA 1
ATOM 826 C C . VAL A 1 105 ? -15.361 0.680 19.149 1.00 86.75 105 VAL A C 1
ATOM 828 O O . VAL A 1 105 ? -14.691 -0.024 19.901 1.00 86.75 105 VAL A O 1
ATOM 831 N N . PHE A 1 106 ? -16.454 1.329 19.538 1.00 86.81 106 PHE A N 1
ATOM 832 C CA . PHE A 1 106 ? -17.039 1.162 20.864 1.00 86.81 106 PHE A CA 1
ATOM 833 C C . PHE A 1 106 ? -17.909 -0.089 20.878 1.00 86.81 106 PHE A C 1
ATOM 835 O O . PHE A 1 106 ? -18.869 -0.190 20.116 1.00 86.81 106 PHE A O 1
ATOM 842 N N . VAL A 1 107 ? -17.558 -1.034 21.740 1.00 88.50 107 VAL A N 1
ATOM 843 C CA . VAL A 1 107 ? -18.323 -2.251 21.992 1.00 88.50 107 VAL A CA 1
ATOM 844 C C . VAL A 1 107 ? -18.914 -2.100 23.383 1.00 88.50 107 VAL A C 1
ATOM 846 O O . VAL A 1 107 ? -18.173 -2.065 24.358 1.00 88.50 107 VAL A O 1
ATOM 849 N N . ILE A 1 108 ? -20.231 -1.924 23.464 1.00 87.50 108 ILE A N 1
ATOM 850 C CA . ILE A 1 108 ? -20.937 -1.753 24.735 1.00 87.50 108 ILE A CA 1
ATOM 851 C C . ILE A 1 108 ? -21.740 -3.025 24.980 1.00 87.50 108 ILE A C 1
ATOM 853 O O . ILE A 1 108 ? -22.736 -3.273 24.301 1.00 87.50 108 ILE A O 1
ATOM 857 N N . GLU A 1 109 ? -21.285 -3.841 25.924 1.00 86.81 109 GLU A N 1
ATOM 858 C CA . GLU A 1 109 ? -21.988 -5.046 26.352 1.00 86.81 109 GLU A CA 1
ATOM 859 C C . GLU A 1 109 ? -22.912 -4.693 27.517 1.00 86.81 109 GLU A C 1
ATOM 861 O O . GLU A 1 109 ? -22.450 -4.338 28.597 1.00 86.81 109 GLU A O 1
ATOM 866 N N . GLY A 1 110 ? -24.225 -4.770 27.301 1.00 84.56 110 GLY A N 1
ATOM 867 C CA . GLY A 1 110 ? -25.211 -4.644 28.371 1.00 84.56 110 GLY A CA 1
ATOM 868 C C . GLY A 1 110 ? -25.540 -6.014 28.948 1.00 84.56 110 GLY A C 1
ATOM 869 O O . GLY A 1 110 ? -26.186 -6.816 28.273 1.00 84.56 110 GLY A O 1
ATOM 870 N N . ARG A 1 111 ? -25.139 -6.288 30.191 1.00 81.44 111 ARG A N 1
ATOM 871 C CA . ARG A 1 111 ? -25.576 -7.488 30.914 1.00 81.44 111 ARG A CA 1
ATOM 872 C C . ARG A 1 111 ? -26.855 -7.181 31.671 1.00 81.44 111 ARG A C 1
ATOM 874 O O . ARG A 1 111 ? -26.846 -6.388 32.605 1.00 81.44 111 ARG A O 1
ATOM 881 N N . GLY A 1 112 ? -27.952 -7.792 31.227 1.00 72.75 112 GLY A N 1
ATOM 882 C CA . GLY A 1 112 ? -29.281 -7.628 31.816 1.00 72.75 112 GLY A CA 1
ATOM 883 C C . GLY A 1 112 ? -29.441 -8.286 33.192 1.00 72.75 112 GLY A C 1
ATOM 884 O O . GLY A 1 112 ? -28.497 -8.826 33.754 1.00 72.75 112 GLY A O 1
ATOM 885 N N . LEU A 1 113 ? -30.676 -8.277 33.704 1.00 67.31 113 LEU A N 1
ATOM 886 C CA . LEU A 1 113 ? -31.062 -8.682 35.071 1.00 67.31 113 LEU A CA 1
ATOM 887 C C . LEU A 1 113 ? -30.874 -10.164 35.416 1.00 67.31 113 LEU A C 1
ATOM 889 O O . LEU A 1 113 ? -31.066 -10.546 36.570 1.00 67.31 113 LEU A O 1
ATOM 893 N N . ARG A 1 114 ? -30.560 -10.993 34.423 1.00 67.00 114 ARG A N 1
ATOM 894 C CA . ARG A 1 114 ? -30.374 -12.431 34.584 1.00 67.00 114 ARG A CA 1
ATOM 895 C C . ARG A 1 114 ? -28.904 -12.772 34.403 1.00 67.00 114 ARG A C 1
ATOM 897 O O . ARG A 1 114 ? -28.235 -12.219 33.521 1.00 67.00 114 ARG A O 1
ATOM 904 N N . ASP A 1 115 ? -28.422 -13.688 35.232 1.00 66.12 115 ASP A N 1
ATOM 905 C CA . ASP A 1 115 ? -27.112 -14.295 35.046 1.00 66.12 115 ASP A CA 1
ATOM 906 C C . ASP A 1 115 ? -27.172 -15.220 33.827 1.00 66.12 115 ASP A C 1
ATOM 908 O O . ASP A 1 115 ? -27.684 -16.334 33.885 1.00 66.12 115 ASP A O 1
ATOM 912 N N . ASP A 1 116 ? -26.718 -14.693 32.693 1.00 66.69 116 ASP A N 1
ATOM 913 C CA . ASP A 1 116 ? -26.402 -15.469 31.498 1.00 66.69 116 ASP A CA 1
ATOM 914 C C . ASP A 1 116 ? -24.877 -15.522 31.335 1.00 66.69 116 ASP A C 1
ATOM 916 O O . ASP A 1 116 ? -24.199 -14.493 31.484 1.00 66.69 116 ASP A O 1
ATOM 920 N N . ASP A 1 117 ? -24.369 -16.718 31.035 1.00 64.75 117 ASP A N 1
ATOM 921 C CA . ASP A 1 117 ? -22.954 -17.060 30.832 1.00 64.75 117 ASP A CA 1
ATOM 922 C C . ASP A 1 117 ? -22.601 -17.030 29.334 1.00 64.75 117 ASP A C 1
ATOM 924 O O . ASP A 1 117 ? -21.887 -17.882 28.797 1.00 64.75 117 ASP A O 1
ATOM 928 N N . GLY A 1 118 ? -23.143 -16.038 28.629 1.00 70.81 118 GLY A N 1
ATOM 929 C CA . GLY A 1 118 ? -22.885 -15.820 27.212 1.00 70.81 118 GLY A CA 1
ATOM 930 C C . GLY A 1 118 ? -21.441 -15.396 26.925 1.00 70.81 118 GLY A C 1
ATOM 931 O O . GLY A 1 118 ? -20.751 -14.790 27.750 1.00 70.81 118 GLY A O 1
ATOM 932 N N . SER A 1 119 ? -20.980 -15.680 25.705 1.00 77.00 119 SER A N 1
ATOM 933 C CA . SER A 1 119 ? -19.702 -15.171 25.202 1.00 77.00 119 SER A CA 1
ATOM 934 C C . SER A 1 119 ? -19.727 -13.638 25.089 1.00 77.00 119 SER A C 1
ATOM 936 O O . SER A 1 119 ? -20.734 -13.098 24.623 1.00 77.00 119 SER A O 1
ATOM 938 N N . PRO A 1 120 ? -18.629 -12.936 25.430 1.00 80.31 120 PRO A N 1
ATOM 939 C CA . PRO A 1 120 ? -18.590 -11.476 25.428 1.00 80.31 120 PRO A CA 1
ATOM 940 C C . PRO A 1 120 ? -18.829 -10.896 24.031 1.00 80.31 120 PRO A C 1
ATOM 942 O O . PRO A 1 120 ? -18.338 -11.433 23.032 1.00 80.31 120 PRO A O 1
ATOM 945 N N . LEU A 1 121 ? -19.515 -9.751 23.953 1.00 82.81 121 LEU A N 1
ATOM 946 C CA . LEU A 1 121 ? -19.891 -9.115 22.683 1.00 82.81 121 LEU A CA 1
ATOM 947 C C . LEU A 1 121 ? -18.660 -8.780 21.836 1.00 82.81 121 LEU A C 1
ATOM 949 O O . LEU A 1 121 ? -18.685 -8.916 20.615 1.00 82.81 121 LEU A O 1
ATOM 953 N N . LYS A 1 122 ? -17.548 -8.418 22.484 1.00 82.69 122 LYS A N 1
ATOM 954 C CA . LYS A 1 122 ? -16.260 -8.161 21.830 1.00 82.69 122 LYS A CA 1
ATOM 955 C C . LYS A 1 122 ? -15.795 -9.316 20.940 1.00 82.69 122 LYS A C 1
ATOM 957 O O . LYS A 1 122 ? -15.188 -9.052 19.906 1.00 82.69 122 LYS A O 1
ATOM 962 N N . ALA A 1 123 ? -16.079 -10.565 21.316 1.00 81.25 123 ALA A N 1
ATOM 963 C CA . ALA A 1 123 ? -15.695 -11.741 20.536 1.00 81.25 123 ALA A CA 1
ATOM 964 C C . ALA A 1 123 ? -16.554 -11.924 19.272 1.00 81.25 123 ALA A C 1
ATOM 966 O O . ALA A 1 123 ? -16.100 -12.535 18.310 1.00 81.25 123 ALA A O 1
ATOM 967 N N . ALA A 1 124 ? -17.770 -11.370 19.254 1.00 84.56 124 ALA A N 1
ATOM 968 C CA . ALA A 1 124 ? -18.669 -11.414 18.105 1.00 84.56 124 ALA A CA 1
ATOM 969 C C . ALA A 1 124 ? -18.427 -10.269 17.102 1.00 84.56 124 ALA A C 1
ATOM 971 O O . ALA A 1 124 ? -18.984 -10.286 16.004 1.00 84.56 124 ALA A O 1
ATOM 972 N N . VAL A 1 125 ? -17.611 -9.267 17.454 1.00 82.81 125 VAL A N 1
ATOM 973 C CA . VAL A 1 125 ? -17.317 -8.127 16.577 1.00 82.81 125 VAL A CA 1
ATOM 974 C C . VAL A 1 125 ? -16.341 -8.546 15.469 1.00 82.81 125 VAL A C 1
ATOM 976 O O . VAL A 1 125 ? -15.197 -8.887 15.773 1.00 82.81 125 VAL A O 1
ATOM 979 N N . PRO A 1 126 ? -16.723 -8.450 14.180 1.00 84.56 126 PRO A N 1
ATOM 980 C CA . PRO A 1 126 ? -15.860 -8.855 13.074 1.00 84.56 126 PRO A CA 1
ATOM 981 C C . PRO A 1 126 ? -14.549 -8.061 12.993 1.00 84.56 126 PRO A C 1
ATOM 983 O O . PRO A 1 126 ? -14.518 -6.853 13.244 1.00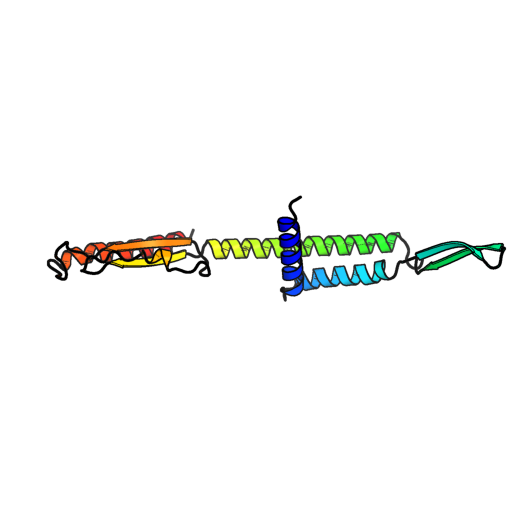 84.56 126 PRO A O 1
ATOM 986 N N . ASP A 1 127 ? -13.476 -8.719 12.542 1.00 79.06 127 ASP A N 1
ATOM 987 C CA . ASP A 1 127 ? -12.177 -8.103 12.201 1.00 79.06 127 ASP A CA 1
ATOM 988 C C . ASP A 1 127 ? -12.207 -7.211 10.959 1.00 79.06 127 ASP A C 1
ATOM 990 O O . ASP A 1 127 ? -11.269 -6.459 10.710 1.00 79.06 127 ASP A O 1
ATOM 994 N N . SER A 1 128 ? -13.315 -7.215 10.218 1.00 80.94 128 SER A N 1
ATOM 995 C CA . SER A 1 128 ? -13.540 -6.282 9.114 1.00 80.94 128 SER A CA 1
ATOM 996 C C . SER A 1 128 ? -13.830 -4.847 9.571 1.00 80.94 128 SER A C 1
ATOM 998 O O . SER A 1 128 ? -13.719 -3.926 8.759 1.00 80.94 128 SER A O 1
ATOM 1000 N N . ILE A 1 129 ? -14.196 -4.624 10.841 1.00 80.94 129 ILE A N 1
ATOM 1001 C CA . ILE A 1 129 ? -14.468 -3.279 11.361 1.00 80.94 129 ILE A CA 1
ATOM 1002 C C . ILE A 1 129 ? -13.147 -2.601 11.735 1.00 80.94 129 ILE A C 1
ATOM 1004 O O . ILE A 1 129 ? -12.462 -2.998 12.674 1.00 80.94 129 ILE A O 1
ATOM 1008 N N . ILE A 1 130 ? -12.805 -1.546 10.996 1.00 77.00 130 ILE A N 1
ATOM 1009 C CA . ILE A 1 130 ? -11.526 -0.848 11.126 1.00 77.00 130 ILE A CA 1
ATOM 1010 C C . ILE A 1 130 ? -11.543 0.118 12.319 1.00 77.00 130 ILE A C 1
ATOM 1012 O O . ILE A 1 130 ? -12.320 1.075 12.333 1.00 77.00 130 ILE A O 1
ATOM 1016 N N . GLY A 1 131 ? -10.636 -0.095 13.274 1.00 79.31 131 GLY A N 1
ATOM 1017 C CA . GLY A 1 131 ? -10.365 0.816 14.386 1.00 79.31 131 GLY A CA 1
ATOM 1018 C C . GLY A 1 131 ? -9.914 0.104 15.664 1.00 79.31 131 GLY A C 1
ATOM 1019 O O . GLY A 1 131 ? -9.987 -1.117 15.784 1.00 79.31 131 GLY A O 1
ATOM 1020 N N . THR A 1 132 ? -9.461 0.879 16.647 1.00 81.00 132 THR A N 1
ATOM 1021 C CA . THR A 1 132 ? -9.127 0.378 17.985 1.00 81.00 132 THR A CA 1
ATOM 1022 C C . THR A 1 132 ? -10.406 0.013 18.736 1.00 81.00 132 THR A C 1
ATOM 1024 O O . THR A 1 132 ? -11.272 0.867 18.942 1.00 81.00 132 THR A O 1
ATOM 1027 N N . ARG A 1 133 ? -10.530 -1.247 19.166 1.00 83.19 133 ARG A N 1
ATOM 1028 C CA . ARG A 1 133 ? -11.695 -1.726 19.922 1.00 83.19 133 ARG A CA 1
ATOM 1029 C C . ARG A 1 133 ? -11.630 -1.275 21.374 1.00 83.19 133 ARG A C 1
ATOM 1031 O O . ARG A 1 133 ? -10.686 -1.611 22.086 1.00 83.19 133 ARG A O 1
ATOM 1038 N N . MET A 1 134 ? -12.654 -0.553 21.803 1.00 84.69 134 MET A N 1
ATOM 1039 C CA . MET A 1 134 ? -12.856 -0.128 23.182 1.00 84.69 134 MET A CA 1
ATOM 1040 C C . MET A 1 134 ? -14.071 -0.860 23.729 1.00 84.69 134 MET A C 1
ATOM 1042 O O . MET A 1 134 ? -15.186 -0.634 23.268 1.00 84.69 134 MET A O 1
ATOM 1046 N N . ASP A 1 135 ? -13.823 -1.761 24.670 1.00 87.06 135 ASP A N 1
ATOM 1047 C CA . ASP A 1 135 ? -14.845 -2.593 25.295 1.00 87.06 135 ASP A CA 1
ATOM 1048 C C . ASP A 1 135 ? -15.333 -1.933 26.586 1.00 87.06 135 ASP A C 1
ATOM 1050 O O . ASP A 1 135 ? -14.516 -1.475 27.391 1.00 87.06 135 ASP A O 1
ATOM 1054 N N . TYR A 1 136 ? -16.648 -1.859 26.759 1.00 86.81 136 TYR A N 1
ATOM 1055 C CA . TYR A 1 136 ? -17.291 -1.343 27.956 1.00 86.81 136 TYR A CA 1
ATOM 1056 C C . TYR A 1 136 ? -18.412 -2.285 28.382 1.00 86.81 136 TYR A C 1
ATOM 1058 O O . TYR A 1 136 ? -19.410 -2.445 27.678 1.00 86.81 136 TYR A O 1
ATOM 1066 N N . LEU A 1 137 ? -18.258 -2.867 29.568 1.00 85.38 137 LEU A N 1
ATOM 1067 C CA . LEU A 1 137 ? -19.261 -3.725 30.176 1.00 85.38 137 LEU A CA 1
ATOM 1068 C C . LEU A 1 137 ? -20.186 -2.889 31.065 1.00 85.38 137 LEU A C 1
ATOM 1070 O O . LEU A 1 137 ? -19.759 -2.365 32.093 1.00 85.38 137 LEU A O 1
ATOM 1074 N N . LEU A 1 138 ? -21.453 -2.782 30.673 1.00 85.56 138 LEU A N 1
ATOM 1075 C CA . LEU A 1 138 ? -22.520 -2.222 31.489 1.00 85.56 138 LEU A CA 1
ATOM 1076 C C . LEU A 1 138 ? -23.255 -3.369 32.188 1.00 85.56 138 LEU A C 1
ATOM 1078 O O . LEU A 1 138 ? -24.127 -4.014 31.604 1.00 85.56 138 LEU A O 1
ATOM 1082 N N . ASP A 1 139 ? -22.890 -3.618 33.442 1.00 80.81 139 ASP A N 1
ATOM 1083 C CA . ASP A 1 139 ? -23.564 -4.597 34.290 1.00 80.81 139 ASP A CA 1
ATOM 1084 C C . ASP A 1 139 ? -24.692 -3.923 35.083 1.00 80.81 139 ASP A C 1
ATOM 1086 O O . ASP A 1 139 ? -24.437 -3.051 35.915 1.00 80.81 139 ASP A O 1
ATOM 1090 N N . VAL A 1 140 ? -25.943 -4.298 34.793 1.00 79.38 140 VAL A N 1
ATOM 1091 C CA . VAL A 1 140 ? -27.134 -3.812 35.515 1.00 79.38 140 VAL A CA 1
ATOM 1092 C C . VAL A 1 140 ? -27.721 -4.867 36.459 1.00 79.38 140 VAL A C 1
ATOM 1094 O O . VAL A 1 140 ? -28.856 -4.733 36.920 1.00 79.38 140 VAL A O 1
ATOM 1097 N N . ARG A 1 141 ? -26.977 -5.938 36.760 1.00 76.06 141 ARG A N 1
ATOM 1098 C CA . ARG A 1 141 ? -27.420 -6.993 37.676 1.00 76.06 141 ARG A CA 1
ATOM 1099 C C . ARG A 1 141 ? -27.424 -6.481 39.114 1.00 76.06 141 ARG A C 1
ATOM 1101 O O . ARG A 1 141 ? -26.415 -6.015 39.631 1.00 76.06 141 ARG A O 1
ATOM 1108 N N . GLN A 1 142 ? -28.547 -6.661 39.807 1.00 70.94 142 GLN A N 1
ATOM 1109 C CA . GLN A 1 142 ? -28.692 -6.290 41.224 1.00 70.94 142 GLN A CA 1
ATOM 1110 C C . GLN A 1 142 ? -28.584 -7.486 42.178 1.00 70.94 142 GLN A C 1
ATOM 1112 O O . GLN A 1 142 ? -29.086 -7.443 43.299 1.00 70.94 142 GLN A O 1
ATOM 1117 N N . ARG A 1 143 ? -27.957 -8.587 41.731 1.00 66.31 143 ARG A N 1
ATOM 1118 C CA . ARG A 1 143 ? -27.826 -9.858 42.478 1.00 66.31 143 ARG A CA 1
ATOM 1119 C C . ARG A 1 143 ? -29.159 -10.426 43.009 1.00 66.31 143 ARG A C 1
ATOM 1121 O O . ARG A 1 143 ? -29.156 -11.286 43.886 1.00 66.31 143 ARG A O 1
ATOM 1128 N N . LYS A 1 144 ? -30.293 -9.969 42.469 1.00 64.88 144 LYS A N 1
ATOM 1129 C CA . LYS A 1 144 ? -31.624 -10.557 42.633 1.00 64.88 144 LYS A CA 1
ATOM 1130 C C . LYS A 1 144 ? -32.151 -10.878 41.243 1.00 64.88 144 LYS A C 1
ATOM 1132 O O . LYS A 1 144 ? -32.421 -9.973 40.457 1.00 64.88 144 LYS A O 1
ATOM 1137 N N . ASP A 1 145 ? -32.206 -12.169 40.943 1.00 64.31 145 ASP A N 1
ATOM 1138 C CA . ASP A 1 145 ? -32.502 -12.682 39.608 1.00 64.31 145 ASP A CA 1
ATOM 1139 C C . ASP A 1 145 ? -33.828 -12.114 39.075 1.00 64.31 145 ASP A C 1
ATOM 1141 O O . ASP A 1 145 ? -34.887 -12.285 39.683 1.00 64.31 145 ASP A O 1
ATOM 1145 N N . GLY A 1 146 ? -33.755 -11.388 37.957 1.00 63.47 146 GLY A N 1
ATOM 1146 C CA . GLY A 1 146 ? -34.924 -10.900 37.226 1.00 63.47 146 GLY A CA 1
ATOM 1147 C C . GLY A 1 146 ? -35.704 -9.737 37.854 1.00 63.47 146 GLY A C 1
ATOM 1148 O O . GLY A 1 146 ? -36.729 -9.354 37.291 1.00 63.47 146 GLY A O 1
ATOM 1149 N N . LEU A 1 147 ? -35.251 -9.147 38.968 1.00 66.56 147 LEU A N 1
ATOM 1150 C CA . LEU A 1 147 ? -35.949 -8.045 39.646 1.00 66.56 147 LEU A CA 1
ATOM 1151 C C . LEU A 1 147 ? -35.050 -6.815 39.801 1.00 66.56 147 LEU A C 1
ATOM 1153 O O . LEU A 1 147 ? -33.963 -6.892 40.369 1.00 66.56 147 LEU A O 1
ATOM 1157 N N . ILE A 1 148 ? -35.547 -5.660 39.347 1.00 64.56 148 ILE A N 1
ATOM 1158 C CA . ILE A 1 148 ? -34.971 -4.358 39.698 1.00 64.56 148 ILE A CA 1
ATOM 1159 C C . ILE A 1 148 ? -35.494 -4.008 41.088 1.00 64.56 148 ILE A C 1
ATOM 1161 O O . ILE A 1 148 ? -36.678 -3.728 41.265 1.00 64.56 148 ILE A O 1
ATOM 1165 N N . VAL A 1 149 ? -34.611 -4.077 42.072 1.00 70.94 149 VAL A N 1
ATOM 1166 C CA . VAL A 1 149 ? -34.883 -3.755 43.473 1.00 70.94 149 VAL A CA 1
ATOM 1167 C C . VAL A 1 149 ? -34.736 -2.254 43.693 1.00 70.94 149 VAL A C 1
ATOM 1169 O O . VAL A 1 149 ? -35.597 -1.639 44.312 1.00 70.94 149 VAL A O 1
ATOM 1172 N N . GLU A 1 150 ? -33.666 -1.671 43.148 1.00 78.12 150 GLU A N 1
ATOM 1173 C CA . GLU A 1 150 ? -33.242 -0.293 43.420 1.00 78.12 150 GLU A CA 1
ATOM 1174 C C . GLU A 1 150 ? -32.882 0.406 42.099 1.00 78.12 150 GLU A C 1
ATOM 1176 O O . GLU A 1 150 ? -31.719 0.448 41.706 1.00 78.12 150 GLU A O 1
ATOM 1181 N N . PRO A 1 151 ? -33.868 0.931 41.349 1.00 76.00 151 PRO A N 1
ATOM 1182 C CA . PRO A 1 151 ? -33.623 1.556 40.046 1.00 76.00 151 PRO A CA 1
ATOM 1183 C C . PRO A 1 151 ? -32.633 2.726 40.106 1.00 76.00 151 PRO A C 1
ATOM 1185 O O . PRO A 1 151 ? -31.927 2.988 39.134 1.00 76.00 151 PRO A O 1
ATOM 1188 N N . GLU A 1 152 ? -32.580 3.421 41.243 1.00 81.75 152 GLU A N 1
ATOM 1189 C CA . GLU A 1 152 ? -31.709 4.579 41.457 1.00 81.75 152 GLU A CA 1
ATOM 1190 C C . GLU A 1 152 ? -30.224 4.194 41.423 1.00 81.75 152 GLU A C 1
ATOM 1192 O O . GLU A 1 152 ? -29.416 4.907 40.822 1.00 81.75 152 GLU A O 1
ATOM 1197 N N . ASP A 1 153 ? -29.884 3.003 41.917 1.00 79.31 153 ASP A N 1
ATOM 1198 C CA . ASP A 1 153 ? -28.521 2.467 41.888 1.00 79.31 153 ASP A CA 1
ATOM 1199 C C . ASP A 1 153 ? -28.040 2.149 40.468 1.00 79.31 153 ASP A C 1
ATOM 1201 O O . ASP A 1 153 ? -26.839 2.135 40.202 1.00 79.31 153 ASP A O 1
ATOM 1205 N N . LEU A 1 154 ? -28.960 1.932 39.521 1.00 77.50 154 LEU A N 1
ATOM 1206 C CA . LEU A 1 154 ? -28.629 1.695 38.111 1.00 77.50 154 LEU A CA 1
ATOM 1207 C C . LEU A 1 154 ? -28.355 2.993 37.343 1.00 77.50 154 LEU A C 1
ATOM 1209 O O . LEU A 1 154 ? -27.697 2.967 36.298 1.00 77.50 154 LEU A O 1
ATOM 1213 N N . LEU A 1 155 ? -28.814 4.142 37.852 1.00 83.75 155 LEU A N 1
ATOM 1214 C CA . LEU A 1 155 ? -28.587 5.436 37.206 1.00 83.75 155 LEU A CA 1
ATOM 1215 C C . LEU A 1 155 ? -27.109 5.829 37.235 1.00 83.75 155 LEU A C 1
ATOM 1217 O O . LEU A 1 155 ? -26.617 6.432 36.277 1.00 83.75 155 LEU A O 1
ATOM 1221 N N . GLN A 1 156 ? -26.387 5.464 38.298 1.00 83.81 156 GLN A N 1
ATOM 1222 C CA . GLN A 1 156 ? -24.972 5.794 38.430 1.00 83.81 156 GLN A CA 1
ATOM 1223 C C . GLN A 1 156 ? -24.109 5.066 37.373 1.00 83.81 156 GLN A C 1
ATOM 1225 O O . GLN A 1 156 ? -23.439 5.776 36.618 1.00 83.81 156 GLN A O 1
ATOM 1230 N N . PRO A 1 157 ? -24.147 3.723 37.212 1.00 81.75 157 PRO A N 1
ATOM 1231 C CA . PRO A 1 157 ? -23.422 3.021 36.147 1.00 81.75 157 PRO A CA 1
ATOM 1232 C C . PRO A 1 157 ? -23.723 3.557 34.742 1.00 81.75 157 PRO A C 1
ATOM 1234 O O . PRO A 1 157 ? -22.806 3.775 33.947 1.00 81.75 157 PRO A O 1
ATOM 1237 N N . ILE A 1 158 ? -24.995 3.849 34.446 1.00 84.50 158 ILE A N 1
ATOM 1238 C CA . ILE A 1 158 ? -25.416 4.415 33.154 1.00 84.50 158 ILE A CA 1
ATOM 1239 C C . ILE A 1 158 ? -24.823 5.821 32.953 1.00 84.50 158 ILE A C 1
ATOM 1241 O O . ILE A 1 158 ? -24.303 6.142 31.878 1.00 84.50 158 ILE A O 1
ATOM 1245 N N . GLY A 1 159 ? -24.851 6.666 33.987 1.00 86.94 159 GLY A N 1
ATOM 1246 C CA . GLY A 1 159 ? -24.234 7.993 33.963 1.00 86.94 159 GLY A CA 1
ATOM 1247 C C . GLY A 1 159 ? -22.711 7.941 33.797 1.00 86.94 159 GLY A C 1
ATOM 1248 O O . GLY A 1 159 ? -22.129 8.743 33.054 1.00 86.94 159 GLY A O 1
ATOM 1249 N N . THR A 1 160 ? -22.056 6.963 34.425 1.00 87.56 160 THR A N 1
ATOM 1250 C CA . THR A 1 160 ? -20.615 6.722 34.284 1.00 87.56 160 THR A CA 1
ATOM 1251 C C . THR A 1 160 ? -20.262 6.261 32.872 1.00 87.56 160 THR A C 1
ATOM 1253 O O . THR A 1 160 ? -19.318 6.799 32.294 1.00 87.56 160 THR A O 1
ATOM 1256 N N . MET A 1 161 ? -21.049 5.365 32.269 1.00 88.25 161 MET A N 1
ATOM 1257 C CA . MET A 1 161 ? -20.877 4.941 30.873 1.00 88.25 161 MET A CA 1
ATOM 1258 C C . MET A 1 161 ? -20.938 6.132 29.913 1.00 88.25 161 MET A C 1
ATOM 1260 O O . MET A 1 161 ? -20.058 6.301 29.068 1.00 88.25 161 MET A O 1
ATOM 1264 N N . LYS A 1 162 ? -21.949 6.998 30.063 1.00 87.69 162 LYS A N 1
ATOM 1265 C CA . LYS A 1 162 ? -22.088 8.210 29.243 1.00 87.69 162 LYS A CA 1
ATOM 1266 C C . LYS A 1 162 ? -20.863 9.120 29.371 1.00 87.69 162 LYS A C 1
ATOM 1268 O O . LYS A 1 162 ? -20.353 9.629 28.372 1.00 87.69 162 LYS A O 1
ATOM 1273 N N . THR A 1 163 ? -20.383 9.320 30.595 1.00 89.00 163 THR A N 1
ATOM 1274 C CA . THR A 1 163 ? -19.202 10.151 30.864 1.00 89.00 163 THR A CA 1
ATOM 1275 C C . THR A 1 163 ? -17.942 9.546 30.243 1.00 89.00 163 THR A C 1
ATOM 1277 O O . THR A 1 163 ? -17.187 10.260 29.579 1.00 89.00 163 THR A O 1
ATOM 1280 N N . TRP A 1 164 ? -17.749 8.233 30.386 1.00 88.38 164 TRP A N 1
ATOM 1281 C CA . TRP A 1 164 ? -16.645 7.497 29.772 1.00 88.38 164 TRP A CA 1
ATOM 1282 C C . TRP A 1 164 ? -16.664 7.617 28.245 1.00 88.38 164 TRP A C 1
ATOM 1284 O O . TRP A 1 164 ? -15.640 7.944 27.648 1.00 88.38 164 TRP A O 1
ATOM 1294 N N . LEU A 1 165 ? -17.833 7.459 27.612 1.00 86.94 165 LEU A N 1
ATOM 1295 C CA . LEU A 1 165 ? -17.988 7.589 26.162 1.00 86.94 165 LEU A CA 1
ATOM 1296 C C . LEU A 1 165 ? -17.576 8.987 25.679 1.00 86.94 165 LEU A C 1
ATOM 1298 O O . LEU A 1 165 ? -16.798 9.118 24.733 1.00 86.94 165 LEU A O 1
ATOM 1302 N N . HIS A 1 166 ? -18.030 10.041 26.365 1.00 87.75 166 HIS A N 1
ATOM 1303 C CA . HIS A 1 166 ? -17.649 11.416 26.036 1.00 87.75 166 HIS A CA 1
ATOM 1304 C C . HIS A 1 166 ? -16.149 11.686 26.225 1.00 87.75 166 HIS A C 1
ATOM 1306 O O . HIS A 1 166 ? -15.548 12.399 25.418 1.00 87.75 166 HIS A O 1
ATOM 1312 N N . GLN A 1 167 ? -15.520 11.121 27.258 1.00 85.19 167 GLN A N 1
ATOM 1313 C CA . GLN A 1 167 ? -14.073 11.236 27.465 1.00 85.19 167 GLN A CA 1
ATOM 1314 C C . GLN A 1 167 ? -13.286 10.484 26.383 1.00 85.19 167 GLN A C 1
ATOM 1316 O O . GLN A 1 167 ? -12.341 11.029 25.807 1.00 85.19 167 GLN A O 1
ATOM 1321 N N . ALA A 1 168 ? -13.707 9.264 26.052 1.00 83.56 168 ALA A N 1
ATOM 1322 C CA . ALA A 1 168 ? -13.076 8.443 25.028 1.00 83.56 168 ALA A CA 1
ATOM 1323 C C . ALA A 1 168 ? -13.206 9.058 23.623 1.00 83.56 168 ALA A C 1
ATOM 1325 O O . ALA A 1 168 ? -12.278 8.939 22.814 1.00 83.56 168 ALA A O 1
ATOM 1326 N N . GLN A 1 169 ? -14.308 9.764 23.351 1.00 81.44 169 GLN A N 1
ATOM 1327 C CA . GLN A 1 169 ? -14.509 10.545 22.129 1.00 81.44 169 GLN A CA 1
ATOM 1328 C C . GLN A 1 169 ? -13.581 11.772 22.071 1.00 81.44 169 GLN A C 1
ATOM 1330 O O . GLN A 1 169 ? -12.920 11.982 21.057 1.00 81.44 169 GLN A O 1
ATOM 1335 N N . LYS A 1 170 ? -13.466 12.543 23.165 1.00 78.50 170 LYS A N 1
ATOM 1336 C CA . LYS A 1 170 ? -12.609 13.747 23.238 1.00 78.50 170 LYS A CA 1
ATOM 1337 C C . LYS A 1 170 ? -11.112 13.459 23.141 1.00 78.50 170 LYS A C 1
ATOM 1339 O O . LYS A 1 170 ? -10.366 14.302 22.658 1.00 78.50 170 LYS A O 1
ATOM 1344 N N . GLY A 1 171 ? -10.655 12.276 23.554 1.00 64.19 171 GLY A N 1
ATOM 1345 C CA . GLY A 1 171 ? -9.242 11.887 23.4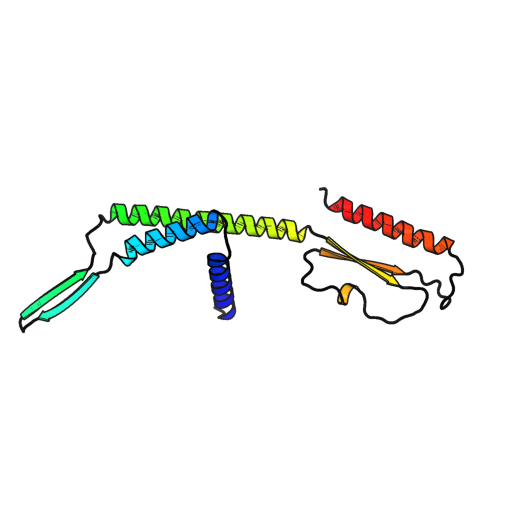58 1.00 64.19 171 GLY A CA 1
ATOM 1346 C C . GLY A 1 171 ? -8.674 11.790 22.031 1.00 64.19 171 GLY A C 1
ATOM 1347 O O . GLY A 1 171 ? -7.526 11.394 21.891 1.00 64.19 171 GLY A O 1
ATOM 1348 N N . ASN A 1 172 ? -9.462 12.083 20.989 1.00 55.28 172 ASN A N 1
ATOM 1349 C CA . ASN A 1 172 ? -9.045 12.086 19.582 1.00 55.28 172 ASN A CA 1
ATOM 1350 C C . ASN A 1 172 ? -8.821 13.501 19.004 1.00 55.28 172 ASN A C 1
ATOM 1352 O O . ASN A 1 172 ? -8.362 13.620 17.874 1.00 55.28 172 ASN A O 1
ATOM 1356 N N . ASP A 1 173 ? -9.161 14.552 19.759 1.00 51.16 173 ASP A N 1
ATOM 1357 C CA . ASP A 1 173 ? -9.084 15.962 19.331 1.00 51.16 173 ASP A CA 1
ATOM 1358 C C . ASP A 1 173 ? -7.719 16.616 19.646 1.00 51.16 173 ASP A C 1
ATOM 1360 O O . ASP A 1 173 ? -7.592 17.839 19.665 1.00 51.16 173 ASP A O 1
ATOM 1364 N N . ARG A 1 174 ? -6.696 15.803 19.947 1.00 43.69 174 ARG A N 1
ATOM 1365 C CA . ARG A 1 174 ? -5.321 16.235 20.243 1.00 43.69 174 ARG A CA 1
ATOM 1366 C C . ARG A 1 174 ? -4.334 15.648 19.249 1.00 43.69 174 ARG A C 1
ATOM 1368 O O . ARG A 1 174 ? -4.504 14.461 18.889 1.00 43.69 174 ARG A O 1
#

Foldseek 3Di:
DDPVVVCCVVCVVVCVLPVDPDPLSVLLVVLVVVLCVLVVQFDKDWDFDQDVNDTDIDIDHPHPVDPVVVVVVSNVVSVVSNVVSVVVVVVVVVVVLVVLALDEDEAEAEDDQADDPDDGVVVVDDPVRTYHYDYHYQYPHPVPRPDDPDVPVSVVSVVVVVVVVVVVVVVSVD

Radius of gyration: 32.47 Å; chains: 1; bounding box: 69×38×90 Å

Sequence (174 aa):
MRWDTVDFVIRSAAGWFFRARNAESWIFRGAVAVLIAIHGANWAFSYSGPIWGTPGTVEIGTAGTIPDGILWGVTMVCALLMIGSAVWAWRRYSDEQERLSRKKVFVIEGRGLRDDDGSPLKAAVPDSIIGTRMDYLLDVRQRKDGLIVEPEDLLQPIGTMKTWLHQAQKGNDR